Protein AF-A0A3Z6QTP8-F1 (afdb_monomer)

Organism: NCBI:txid224729

Radius of gyration: 23.78 Å; Cα contacts (8 Å, |Δi|>4): 169; chains: 1; bounding box: 59×25×59 Å

Sequence (129 aa):
MYRVYIRTFDQQVLKMFRTTSPVQARARFEELVNTTEYDGQKMGVALTRDNNQIAFHRFDKAQDHKDNWRGRLDELKISAGRGRPVTIGFVRKNISIAPELWEKAQQIGNGNASAGISAALAAWKVKTD

Secondary structure (DSSP, 8-state):
-EEEEEE-TT--EEEEEEES-HHHHHHHHHHHHH--TTTTSS-EEEEEETTEEEEEEETTS-TTSTT--TT-GGG-----TTPPP--TT---------HHHHHHHHHHTTT-HHHHHHHHHHH------

Solvent-accessible surface area (backbone atoms only — not comparable to full-atom values): 7811 Å² total; per-residue (Å²): 90,34,39,35,30,41,30,42,74,87,68,48,71,81,54,77,48,75,41,82,48,61,67,61,47,47,54,55,43,51,55,61,62,69,50,69,91,51,60,69,34,70,34,30,42,40,35,29,41,78,91,41,78,74,47,57,32,35,41,55,48,57,72,88,37,91,38,23,49,65,96,46,64,86,75,59,80,75,72,78,68,86,63,76,74,83,61,84,95,63,84,91,77,92,77,91,75,59,71,71,58,48,53,51,18,15,61,70,26,79,73,34,38,70,55,12,49,53,52,54,57,71,69,55,75,81,80,83,126

Nearest PDB structures (foldseek):
  6v5b-assembly1_C  TM=2.296E-01  e=1.852E+00  Homo sapiens
  7odt-assembly1_c  TM=3.032E-01  e=4.762E+00  Homo sapiens

pLDDT: mean 86.99, std 12.85, range [43.44, 97.19]

Structure (mmCIF, N/CA/C/O backbone):
data_AF-A0A3Z6QTP8-F1
#
_entry.id   AF-A0A3Z6QTP8-F1
#
loop_
_atom_site.group_PDB
_atom_site.id
_atom_site.type_symbol
_atom_site.label_atom_id
_atom_site.label_alt_id
_atom_site.label_comp_id
_atom_site.label_asym_id
_atom_site.label_entity_id
_atom_site.label_seq_id
_atom_site.pdbx_PDB_ins_code
_atom_site.Cartn_x
_atom_site.Cartn_y
_atom_site.Cartn_z
_atom_site.occupancy
_atom_site.B_iso_or_equiv
_atom_site.auth_seq_id
_atom_site.auth_comp_id
_atom_site.auth_asym_id
_atom_site.auth_atom_id
_atom_site.pdbx_PDB_model_num
ATOM 1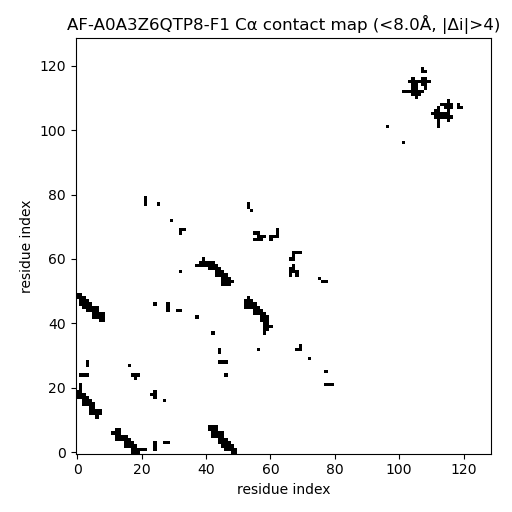 N N . MET A 1 1 ? 1.493 -0.938 -8.602 1.00 89.00 1 MET A N 1
ATOM 2 C CA . MET A 1 1 ? 1.330 0.231 -7.702 1.00 89.00 1 MET A CA 1
ATOM 3 C C . MET A 1 1 ? 0.585 -0.194 -6.445 1.00 89.00 1 MET A C 1
ATOM 5 O O . MET A 1 1 ? -0.404 -0.912 -6.560 1.00 89.00 1 MET A O 1
ATOM 9 N N . TYR A 1 2 ? 1.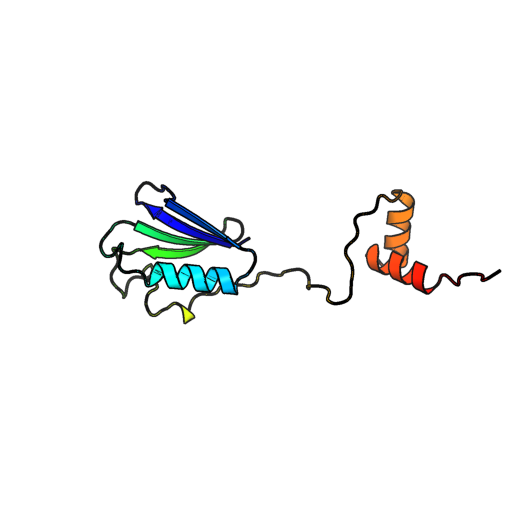040 0.246 -5.272 1.00 94.19 2 TYR A N 1
ATOM 10 C CA . TYR A 1 2 ? 0.360 0.046 -3.992 1.00 94.19 2 TYR A CA 1
ATOM 11 C C . TYR A 1 2 ? -0.669 1.145 -3.732 1.00 94.19 2 TYR A C 1
ATOM 13 O O . TYR A 1 2 ? -0.452 2.305 -4.093 1.00 94.19 2 TYR A O 1
ATOM 21 N N . ARG A 1 3 ? -1.770 0.781 -3.074 1.00 96.44 3 ARG A N 1
ATOM 22 C CA . ARG A 1 3 ? -2.761 1.719 -2.539 1.00 96.44 3 ARG A CA 1
ATOM 23 C C . ARG A 1 3 ? -3.043 1.366 -1.085 1.00 96.44 3 ARG A C 1
ATOM 25 O O . ARG A 1 3 ? -3.340 0.206 -0.799 1.00 96.44 3 ARG A O 1
ATOM 32 N N . VAL A 1 4 ? -2.980 2.365 -0.213 1.00 97.19 4 VAL A N 1
ATOM 33 C CA . VAL A 1 4 ? -3.348 2.264 1.204 1.00 97.19 4 VAL A CA 1
ATOM 34 C C . VAL A 1 4 ? -4.471 3.250 1.468 1.00 97.19 4 VAL A C 1
ATOM 36 O O . VAL A 1 4 ? -4.335 4.427 1.132 1.00 97.19 4 VAL A O 1
ATOM 39 N N . TYR A 1 5 ? -5.588 2.789 2.015 1.00 96.75 5 TYR A N 1
ATOM 40 C CA . TYR A 1 5 ? -6.741 3.654 2.239 1.00 96.75 5 TYR A CA 1
ATOM 41 C C . TYR A 1 5 ? -7.643 3.154 3.358 1.00 96.75 5 TYR A C 1
ATOM 43 O O . TYR A 1 5 ? -7.709 1.955 3.623 1.00 96.75 5 TYR A O 1
ATOM 51 N N . ILE A 1 6 ? -8.363 4.087 3.978 1.00 95.88 6 ILE A N 1
ATOM 52 C CA . ILE A 1 6 ? -9.460 3.779 4.898 1.00 95.88 6 ILE A CA 1
ATOM 53 C C . ILE A 1 6 ? -10.744 3.651 4.084 1.00 95.88 6 ILE A C 1
ATOM 55 O O . ILE A 1 6 ? -11.017 4.496 3.225 1.00 95.88 6 ILE A O 1
ATOM 59 N N . ARG A 1 7 ? -11.528 2.612 4.371 1.00 94.38 7 ARG A N 1
ATOM 60 C CA . ARG A 1 7 ? -12.892 2.455 3.873 1.00 94.38 7 ARG A CA 1
ATOM 61 C C . ARG A 1 7 ? -13.900 2.361 5.011 1.00 94.38 7 ARG A C 1
ATOM 63 O O . ARG A 1 7 ? -13.621 1.756 6.050 1.00 94.38 7 ARG A O 1
ATOM 70 N N . THR A 1 8 ? -15.069 2.943 4.791 1.00 92.94 8 THR A N 1
ATOM 71 C CA . THR A 1 8 ? -16.225 2.825 5.683 1.00 92.94 8 THR A CA 1
ATOM 72 C C . THR A 1 8 ? -16.951 1.497 5.449 1.00 92.94 8 THR A C 1
ATOM 74 O O . THR A 1 8 ? -16.653 0.768 4.496 1.00 92.94 8 THR A O 1
ATOM 77 N N . PHE A 1 9 ? -17.917 1.175 6.313 1.00 87.50 9 PHE A N 1
ATOM 78 C CA . PHE A 1 9 ? -18.798 0.018 6.140 1.00 87.50 9 PHE A CA 1
ATOM 79 C C . PHE A 1 9 ? -19.527 0.037 4.786 1.00 87.50 9 PHE A C 1
ATOM 81 O O . PHE A 1 9 ? -19.611 -0.993 4.120 1.00 87.50 9 PHE A O 1
ATOM 88 N N . ASP A 1 10 ? -19.931 1.226 4.333 1.00 90.19 10 ASP A N 1
ATOM 89 C CA . ASP A 1 10 ? -20.614 1.453 3.053 1.00 90.19 10 ASP A CA 1
ATOM 90 C C . ASP A 1 10 ? -19.655 1.482 1.849 1.00 90.19 10 ASP A C 1
ATOM 92 O O . ASP A 1 10 ? -19.988 1.986 0.779 1.00 90.19 10 ASP A O 1
ATOM 96 N N . GLN A 1 11 ? -18.433 0.962 2.019 1.00 86.69 11 GLN A N 1
ATOM 97 C CA . GLN A 1 11 ? -17.379 0.889 1.001 1.00 86.69 11 GLN A CA 1
ATOM 98 C C . GLN A 1 11 ? -16.895 2.254 0.478 1.00 86.69 11 GLN A C 1
ATOM 100 O O . GLN A 1 11 ? -16.189 2.309 -0.531 1.00 86.69 11 GLN A O 1
ATOM 105 N N . GLN A 1 12 ? -17.203 3.358 1.165 1.00 91.81 12 GLN A N 1
ATOM 106 C CA . GLN A 1 12 ? -16.679 4.669 0.789 1.00 91.81 12 GLN A CA 1
ATOM 107 C C . GLN A 1 12 ? -15.219 4.807 1.214 1.00 91.81 12 GLN A C 1
ATOM 109 O O . GLN A 1 12 ? -14.855 4.505 2.350 1.00 91.81 12 GLN A O 1
ATOM 114 N N . VAL A 1 13 ? -14.377 5.286 0.300 1.00 92.56 13 VAL A N 1
ATOM 115 C CA . VAL A 1 13 ? -12.951 5.519 0.552 1.00 92.56 13 VAL A CA 1
ATOM 116 C C . VAL A 1 13 ? -12.747 6.959 1.010 1.00 92.56 13 VAL A C 1
ATOM 118 O O . VAL A 1 13 ? -13.000 7.879 0.240 1.00 92.56 13 VAL A O 1
ATOM 121 N N . LEU A 1 14 ? -12.244 7.156 2.233 1.00 89.75 14 LEU A N 1
ATOM 122 C CA . LEU A 1 14 ? -12.045 8.501 2.792 1.00 89.75 14 LEU A CA 1
ATOM 123 C C . LEU A 1 14 ? -10.819 9.203 2.198 1.00 89.75 14 LEU A C 1
ATOM 125 O O . LEU A 1 14 ? -10.896 10.314 1.683 1.00 89.75 14 LEU A O 1
ATOM 129 N N . LYS A 1 15 ? -9.658 8.544 2.269 1.00 85.25 15 LYS A N 1
ATOM 130 C CA . LYS A 1 15 ? -8.389 9.067 1.755 1.00 85.25 15 LYS A CA 1
ATOM 131 C C . LYS A 1 15 ? -7.529 7.923 1.251 1.00 85.25 15 LYS A C 1
ATOM 133 O O . LYS A 1 15 ? -7.399 6.895 1.914 1.00 85.25 15 LYS A O 1
ATOM 138 N N . MET A 1 16 ? -6.930 8.120 0.079 1.00 94.06 16 MET A N 1
ATOM 139 C CA . MET A 1 16 ? -6.120 7.114 -0.597 1.00 94.06 16 MET A CA 1
ATOM 140 C C . MET A 1 16 ? -4.683 7.590 -0.764 1.00 94.06 16 MET A C 1
ATOM 142 O O . MET A 1 16 ? -4.417 8.586 -1.429 1.00 94.06 16 MET A O 1
ATOM 146 N N . PHE A 1 17 ? -3.752 6.828 -0.205 1.00 96.38 17 PHE A N 1
ATOM 147 C CA . PHE A 1 17 ? -2.323 6.966 -0.436 1.00 96.38 17 PHE A CA 1
ATOM 148 C C . PHE A 1 17 ? -1.885 5.997 -1.538 1.00 96.38 17 PHE A C 1
ATOM 150 O O . PHE A 1 17 ? -2.266 4.824 -1.528 1.00 96.38 17 PHE A O 1
ATOM 157 N N . ARG A 1 18 ? -1.096 6.476 -2.503 1.00 95.94 18 ARG A N 1
ATOM 158 C CA . ARG A 1 18 ? -0.585 5.681 -3.630 1.00 95.94 18 ARG A CA 1
ATOM 159 C C . ARG A 1 18 ? 0.932 5.762 -3.661 1.00 95.94 18 ARG A C 1
ATOM 161 O O . ARG A 1 18 ? 1.488 6.846 -3.548 1.00 95.94 18 ARG A O 1
ATOM 168 N N . THR A 1 19 ? 1.597 4.630 -3.854 1.00 92.38 19 THR A N 1
ATOM 169 C CA . THR A 1 19 ? 3.061 4.584 -3.978 1.00 92.38 19 THR A CA 1
ATOM 170 C C . THR A 1 19 ? 3.501 3.375 -4.799 1.00 92.38 19 THR A C 1
ATOM 172 O O . THR A 1 19 ? 2.780 2.384 -4.931 1.00 92.38 19 THR A O 1
ATOM 175 N N . THR A 1 20 ? 4.692 3.435 -5.382 1.00 90.19 20 THR A N 1
ATOM 176 C CA . THR A 1 20 ? 5.369 2.271 -5.974 1.00 90.19 20 THR A CA 1
ATOM 177 C C . THR A 1 20 ? 6.324 1.599 -4.986 1.00 90.19 20 THR A C 1
ATOM 179 O O . THR A 1 20 ? 6.715 0.457 -5.218 1.00 90.19 20 THR A O 1
ATOM 182 N N . SER A 1 21 ? 6.657 2.264 -3.874 1.00 88.50 21 SER A N 1
ATOM 183 C CA . SER A 1 21 ? 7.581 1.752 -2.863 1.00 88.50 21 SER A CA 1
ATOM 184 C C . SER A 1 21 ? 6.868 0.810 -1.882 1.00 88.50 21 SER A C 1
ATOM 186 O O . SER A 1 21 ? 5.947 1.248 -1.187 1.00 88.50 21 SER A O 1
ATOM 188 N N . PRO A 1 22 ? 7.289 -0.466 -1.769 1.00 90.31 22 PRO A N 1
ATOM 189 C CA . PRO A 1 22 ? 6.733 -1.386 -0.776 1.00 90.31 22 PRO A CA 1
ATOM 190 C C . PRO A 1 22 ? 6.995 -0.916 0.660 1.00 90.31 22 PRO A C 1
ATOM 192 O O . PRO A 1 22 ? 6.137 -1.094 1.518 1.00 90.31 22 PRO A O 1
ATOM 195 N N . VAL A 1 23 ? 8.138 -0.268 0.912 1.00 90.12 23 VAL A N 1
ATOM 196 C CA . VAL A 1 23 ? 8.507 0.255 2.237 1.00 90.12 23 VAL A CA 1
ATOM 197 C C . VAL A 1 23 ? 7.566 1.386 2.651 1.00 90.12 23 VAL A C 1
ATOM 199 O O . VAL A 1 23 ? 7.016 1.354 3.746 1.00 90.12 23 VAL A O 1
ATOM 202 N N . GLN A 1 24 ? 7.302 2.344 1.755 1.00 93.69 24 GLN A N 1
ATOM 203 C CA . GLN A 1 24 ? 6.351 3.425 2.044 1.00 93.69 24 GLN A CA 1
ATOM 204 C C . GLN A 1 24 ? 4.916 2.905 2.191 1.00 93.69 24 GLN A C 1
ATOM 206 O O . GLN A 1 24 ? 4.165 3.403 3.024 1.00 93.69 24 GLN A O 1
ATOM 211 N N . ALA A 1 25 ? 4.525 1.898 1.400 1.00 94.81 25 ALA A N 1
ATOM 212 C CA . ALA A 1 25 ? 3.212 1.272 1.529 1.00 94.81 25 ALA A CA 1
ATOM 213 C C . ALA A 1 25 ? 3.049 0.580 2.891 1.00 94.81 25 ALA A C 1
ATOM 215 O O . ALA A 1 25 ? 2.006 0.737 3.523 1.00 94.81 25 ALA A O 1
ATOM 216 N N . ARG A 1 26 ? 4.087 -0.134 3.356 1.00 94.50 26 ARG A N 1
ATOM 217 C CA . ARG A 1 26 ? 4.130 -0.747 4.691 1.00 94.50 26 ARG A CA 1
ATOM 218 C C . ARG A 1 26 ? 3.985 0.302 5.783 1.00 94.50 26 ARG A C 1
ATOM 220 O O . ARG A 1 26 ? 3.063 0.198 6.579 1.00 94.50 26 ARG A O 1
ATOM 227 N N . ALA A 1 27 ? 4.848 1.318 5.765 1.00 94.81 27 ALA A N 1
ATOM 228 C CA . ALA A 1 27 ? 4.872 2.366 6.779 1.00 94.81 27 ALA A CA 1
ATOM 229 C C . ALA A 1 27 ? 3.520 3.084 6.877 1.00 94.81 27 ALA A C 1
ATOM 231 O O . ALA A 1 27 ? 2.993 3.271 7.968 1.00 94.81 27 ALA A O 1
ATOM 232 N N . ARG A 1 28 ? 2.899 3.409 5.732 1.00 96.62 28 ARG A N 1
ATOM 233 C CA . ARG A 1 28 ? 1.580 4.047 5.732 1.00 96.62 28 ARG A CA 1
ATOM 234 C C . ARG A 1 28 ? 0.475 3.128 6.253 1.00 96.62 28 ARG A C 1
ATOM 236 O O . ARG A 1 28 ? -0.456 3.604 6.891 1.00 96.62 28 ARG A O 1
ATOM 243 N N . PHE A 1 29 ? 0.530 1.834 5.943 1.00 96.69 29 PHE A N 1
ATOM 244 C CA . PHE A 1 29 ? -0.445 0.873 6.457 1.00 96.69 29 PHE A CA 1
ATOM 245 C C . PHE A 1 29 ? -0.304 0.701 7.971 1.00 96.69 29 PHE A C 1
ATOM 247 O O . PHE A 1 29 ? -1.302 0.762 8.675 1.00 96.69 29 PHE A O 1
ATOM 254 N N . GLU A 1 30 ? 0.923 0.564 8.466 1.00 95.81 30 GLU A N 1
ATOM 255 C CA . GLU A 1 30 ? 1.251 0.484 9.891 1.00 95.81 30 GLU A CA 1
ATOM 256 C C . GLU A 1 30 ? 0.768 1.710 10.675 1.00 95.81 30 GLU A C 1
ATOM 258 O O . GLU A 1 30 ? 0.076 1.556 11.679 1.00 95.81 30 GLU A O 1
ATOM 263 N N . GLU A 1 31 ? 1.043 2.915 10.172 1.00 96.19 31 GLU A N 1
ATOM 264 C CA . GLU A 1 31 ? 0.548 4.168 10.754 1.00 96.19 31 GLU A CA 1
ATOM 265 C C . GLU A 1 31 ? -0.982 4.150 10.913 1.00 96.19 31 GLU A C 1
ATOM 267 O O . GLU A 1 31 ? -1.509 4.467 11.976 1.00 96.19 31 GLU A O 1
ATOM 272 N N . LEU A 1 32 ? -1.704 3.728 9.869 1.00 96.31 32 LEU A N 1
ATOM 273 C CA . LEU A 1 32 ? -3.165 3.678 9.894 1.00 96.31 32 LEU A CA 1
ATOM 274 C C . LEU A 1 32 ? -3.723 2.528 10.738 1.00 96.31 32 LEU A C 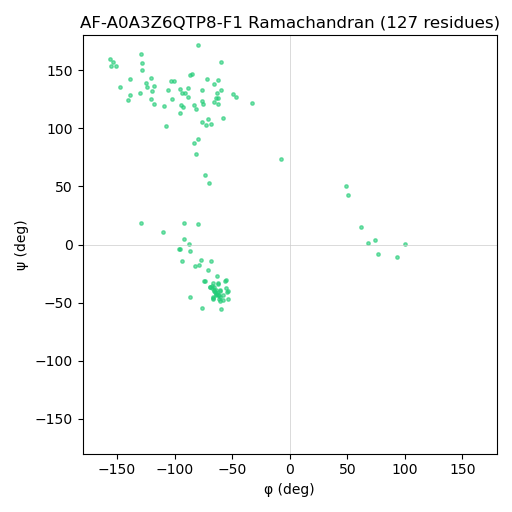1
ATOM 276 O O . LEU A 1 32 ? -4.803 2.674 11.287 1.00 96.31 32 LEU A O 1
ATOM 280 N N . VAL A 1 33 ? -3.045 1.387 10.842 1.00 95.88 33 VAL A N 1
ATOM 281 C CA . VAL A 1 33 ? -3.482 0.276 11.708 1.00 95.88 33 VAL A CA 1
ATOM 282 C C . VAL A 1 33 ? -3.335 0.645 13.184 1.00 95.88 33 VAL A C 1
ATOM 284 O O . VAL A 1 33 ? -4.179 0.285 14.005 1.00 95.88 33 VAL A O 1
ATOM 287 N N . ASN A 1 34 ? -2.282 1.385 13.525 1.00 94.94 34 ASN A N 1
ATOM 288 C CA . ASN A 1 34 ? -1.990 1.773 14.901 1.00 94.94 34 ASN A CA 1
ATOM 289 C C . ASN A 1 34 ? -2.706 3.059 15.349 1.00 94.94 34 ASN A C 1
ATOM 291 O O . ASN A 1 34 ? -2.639 3.390 16.530 1.00 94.94 34 ASN A O 1
ATOM 295 N N . THR A 1 35 ? -3.414 3.768 14.459 1.00 94.31 35 THR A N 1
ATOM 296 C CA . THR A 1 35 ? -4.273 4.887 14.885 1.00 94.31 35 THR A CA 1
ATOM 297 C C . THR A 1 35 ? -5.430 4.379 15.736 1.00 94.31 35 THR A C 1
ATOM 299 O O . THR A 1 35 ? -6.041 3.370 15.396 1.00 94.31 35 THR A O 1
ATOM 302 N N . THR A 1 36 ? -5.757 5.090 16.810 1.00 93.75 36 THR A N 1
ATOM 303 C CA . THR A 1 36 ? -6.882 4.776 17.706 1.00 93.75 36 THR A CA 1
ATOM 304 C C . THR A 1 36 ? -8.152 5.557 17.371 1.00 93.75 36 THR A C 1
ATOM 306 O O . THR A 1 36 ? -9.196 5.327 17.974 1.00 93.75 36 THR A O 1
ATOM 309 N N . GLU A 1 37 ? -8.088 6.465 16.391 1.00 93.69 37 GLU A N 1
ATOM 310 C CA . GLU A 1 37 ? -9.188 7.364 16.005 1.00 93.69 37 GLU A CA 1
ATOM 311 C C . GLU A 1 37 ? -10.482 6.615 15.633 1.00 93.69 37 GLU A C 1
ATOM 313 O O . GLU A 1 37 ? -11.582 7.113 15.864 1.00 93.69 37 GLU A O 1
ATOM 318 N N . TYR A 1 38 ? -10.355 5.404 15.081 1.00 92.75 38 TYR A N 1
ATOM 319 C CA . TYR A 1 38 ? -11.469 4.627 14.529 1.00 92.75 38 TYR A CA 1
ATOM 320 C C . TYR A 1 38 ? -11.830 3.387 15.358 1.00 92.75 38 TYR A C 1
ATOM 322 O O . TYR A 1 38 ? -12.614 2.554 14.899 1.00 92.75 38 TYR A O 1
ATOM 330 N N . ASP A 1 39 ? -11.282 3.241 16.566 1.00 93.44 39 ASP A N 1
ATOM 331 C CA . ASP A 1 39 ? -11.473 2.047 17.397 1.00 93.44 39 ASP A CA 1
ATOM 332 C C . ASP A 1 39 ? -12.947 1.796 17.721 1.00 93.44 39 ASP A C 1
ATOM 334 O O . ASP A 1 39 ? -13.699 2.704 18.074 1.00 93.44 39 ASP A O 1
ATOM 338 N N . GLY A 1 40 ? -13.383 0.543 17.558 1.00 92.81 40 GLY A N 1
ATOM 339 C CA . GLY A 1 40 ? -14.781 0.142 17.740 1.00 92.81 40 GLY A CA 1
ATOM 340 C C . GLY A 1 40 ? -15.717 0.526 16.586 1.00 92.81 40 GLY A C 1
ATOM 341 O O . GLY A 1 40 ? -16.858 0.064 16.551 1.00 92.81 40 GLY A O 1
ATOM 342 N N . GLN A 1 41 ? -15.261 1.316 15.609 1.00 94.12 41 GLN A N 1
ATOM 343 C CA . GLN A 1 41 ? -16.068 1.700 14.452 1.00 94.12 41 GLN A CA 1
ATOM 344 C C . GLN A 1 41 ? -16.003 0.632 13.355 1.00 94.12 41 GLN A C 1
ATOM 346 O O . GLN A 1 41 ? -14.965 0.009 13.122 1.00 94.12 41 GLN A O 1
ATOM 351 N N . LYS A 1 42 ? -17.108 0.450 12.615 1.00 93.94 42 LYS A N 1
ATOM 352 C CA . LYS A 1 42 ? -17.197 -0.465 11.457 1.00 93.94 42 LYS A CA 1
ATOM 353 C C . LYS A 1 42 ? -16.455 0.095 10.237 1.00 93.94 42 LYS A C 1
ATOM 355 O O . LYS A 1 42 ? -17.033 0.336 9.181 1.00 93.94 42 LYS A O 1
ATOM 360 N N . MET A 1 43 ? -15.163 0.321 10.391 1.00 94.69 43 MET A N 1
ATOM 361 C CA . MET 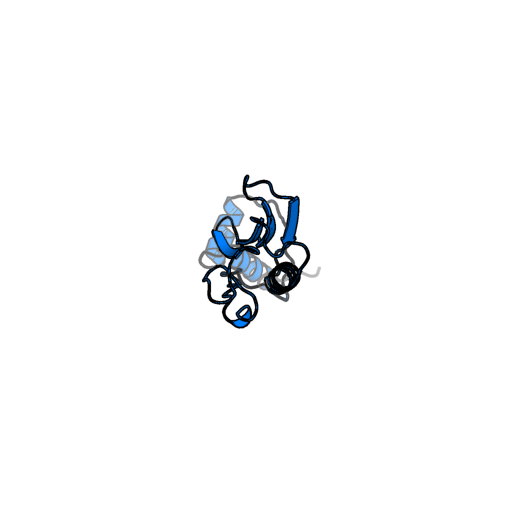A 1 43 ? -14.264 0.862 9.384 1.00 94.69 43 MET A CA 1
ATOM 362 C C . MET A 1 43 ? -13.041 -0.035 9.258 1.00 94.69 43 MET A C 1
ATOM 364 O O . MET A 1 43 ? -12.756 -0.867 10.126 1.00 94.69 43 MET A O 1
ATOM 368 N N . GLY A 1 44 ? -12.302 0.131 8.166 1.00 95.56 44 GLY A N 1
ATOM 369 C CA . GLY A 1 44 ? -11.082 -0.631 7.987 1.00 95.56 44 GLY A CA 1
ATOM 370 C C . GLY A 1 44 ? -10.061 -0.010 7.059 1.00 95.56 44 GLY A C 1
ATOM 371 O O . GLY A 1 44 ? -10.385 0.810 6.202 1.00 95.56 44 GLY A O 1
ATOM 372 N N . VAL A 1 45 ? -8.817 -0.448 7.215 1.00 97.00 45 VAL A N 1
ATOM 373 C CA . VAL A 1 45 ? -7.681 -0.038 6.388 1.00 97.00 45 VAL A CA 1
ATOM 374 C C . VAL A 1 45 ? -7.390 -1.141 5.386 1.00 97.00 45 VAL A C 1
ATOM 376 O O . VAL A 1 45 ? -7.162 -2.287 5.764 1.00 97.00 45 VAL A O 1
ATOM 379 N N . ALA A 1 46 ? -7.365 -0.811 4.102 1.00 96.38 46 ALA A N 1
ATOM 380 C CA . ALA A 1 46 ? -6.971 -1.730 3.048 1.00 96.38 46 ALA A CA 1
ATOM 381 C C . ALA A 1 46 ? -5.573 -1.386 2.532 1.00 96.38 46 ALA A C 1
ATOM 383 O O . ALA A 1 46 ? -5.290 -0.234 2.197 1.00 96.38 46 ALA A O 1
ATOM 384 N N . LEU A 1 47 ? -4.729 -2.408 2.400 1.00 96.75 47 LEU A N 1
ATOM 385 C CA . LEU A 1 47 ? -3.503 -2.373 1.611 1.00 96.75 47 LEU A CA 1
ATOM 386 C C . LEU A 1 47 ? -3.710 -3.253 0.381 1.00 96.75 47 LEU A C 1
ATOM 388 O O . LEU A 1 47 ? -3.935 -4.460 0.481 1.00 96.75 47 LEU A O 1
ATOM 392 N N . THR A 1 48 ? -3.605 -2.650 -0.795 1.00 94.88 48 THR A N 1
ATOM 393 C CA . THR A 1 48 ? -3.775 -3.340 -2.076 1.00 94.88 48 THR A CA 1
ATOM 394 C C . THR A 1 48 ? -2.592 -3.072 -2.991 1.00 94.88 48 THR A C 1
ATOM 396 O O . THR A 1 48 ? -1.913 -2.049 -2.875 1.00 94.88 48 THR A O 1
ATOM 399 N N . ARG A 1 49 ? -2.360 -3.973 -3.939 1.00 92.06 49 ARG A N 1
ATOM 400 C CA . ARG A 1 49 ? -1.406 -3.798 -5.026 1.00 92.06 49 ARG A CA 1
ATOM 401 C C . ARG A 1 49 ? -2.008 -4.330 -6.313 1.00 92.06 49 ARG A C 1
ATOM 403 O O . ARG A 1 49 ? -2.439 -5.472 -6.348 1.00 92.06 49 ARG A O 1
ATOM 410 N N . ASP A 1 50 ? -1.990 -3.518 -7.368 1.00 85.69 50 ASP A N 1
ATOM 411 C CA . ASP A 1 50 ? -2.444 -3.929 -8.708 1.00 85.69 50 ASP A CA 1
ATOM 412 C C . ASP A 1 50 ? -3.848 -4.575 -8.670 1.00 85.69 50 ASP A C 1
ATOM 414 O O . ASP A 1 50 ? -4.103 -5.593 -9.298 1.00 85.69 50 ASP A O 1
ATOM 418 N N . ASN A 1 51 ? -4.749 -3.970 -7.881 1.00 82.62 51 ASN A N 1
ATOM 419 C CA . ASN A 1 51 ? -6.118 -4.420 -7.578 1.00 82.62 51 ASN A CA 1
ATOM 420 C C . ASN A 1 51 ? -6.251 -5.708 -6.739 1.00 82.62 51 ASN A C 1
ATOM 422 O O . ASN A 1 51 ? -7.367 -6.079 -6.393 1.00 82.62 51 ASN A O 1
ATOM 426 N N . ASN A 1 52 ? -5.148 -6.327 -6.316 1.00 89.75 52 ASN A N 1
ATOM 427 C CA . ASN A 1 52 ? -5.158 -7.435 -5.363 1.00 89.75 52 ASN A CA 1
ATOM 428 C C . ASN A 1 52 ? -5.037 -6.920 -3.924 1.00 89.75 52 ASN A C 1
ATOM 430 O O . ASN A 1 52 ? -4.151 -6.119 -3.613 1.00 89.75 52 ASN A O 1
ATOM 434 N N . GLN A 1 53 ? -5.912 -7.380 -3.029 1.00 92.38 53 GLN A N 1
ATOM 435 C CA . GLN A 1 53 ? -5.825 -7.059 -1.605 1.00 92.38 53 GLN A CA 1
ATOM 436 C C . GLN A 1 53 ? -4.695 -7.863 -0.959 1.00 92.38 53 GLN A C 1
ATOM 438 O O . GLN A 1 53 ? -4.707 -9.088 -0.991 1.00 92.38 53 GLN A O 1
ATOM 443 N N . ILE A 1 54 ? -3.723 -7.162 -0.376 1.00 94.06 54 ILE A N 1
ATOM 444 C CA . ILE A 1 54 ? -2.620 -7.771 0.378 1.00 94.06 54 ILE A CA 1
ATOM 445 C C . ILE A 1 54 ? -3.051 -7.972 1.828 1.00 94.06 54 ILE A C 1
ATOM 447 O O . ILE A 1 54 ? -2.827 -9.034 2.397 1.00 94.06 54 ILE A O 1
ATOM 451 N N . ALA A 1 55 ? -3.673 -6.950 2.418 1.00 95.19 55 ALA A N 1
ATOM 452 C CA . ALA A 1 55 ? -4.138 -6.983 3.794 1.00 95.19 55 ALA A CA 1
ATOM 453 C C . ALA A 1 55 ? -5.357 -6.086 3.982 1.00 95.19 55 ALA A C 1
ATOM 455 O O . ALA A 1 55 ? -5.553 -5.102 3.259 1.00 95.19 55 ALA A O 1
ATOM 456 N N . PHE A 1 56 ? -6.164 -6.435 4.978 1.00 95.75 56 PHE A N 1
ATOM 457 C CA . PHE A 1 56 ? -7.296 -5.636 5.410 1.00 95.75 56 PHE A CA 1
ATOM 458 C C . PHE A 1 56 ? -7.401 -5.656 6.931 1.00 95.75 56 PHE A C 1
ATOM 460 O O . PHE A 1 56 ? -7.467 -6.726 7.531 1.00 95.75 56 PHE A O 1
ATOM 467 N N . HIS A 1 57 ? -7.398 -4.467 7.526 1.00 96.75 57 HIS A N 1
ATOM 468 C CA . HIS A 1 57 ? -7.570 -4.250 8.952 1.00 96.75 57 HIS A CA 1
ATOM 469 C C . HIS A 1 57 ? -8.976 -3.753 9.265 1.00 96.75 57 HIS A C 1
ATOM 471 O O . HIS A 1 57 ? -9.489 -2.913 8.533 1.00 96.75 57 HIS A O 1
ATOM 477 N N . ARG A 1 58 ? -9.574 -4.230 10.356 1.00 96.38 58 ARG A N 1
ATOM 478 C CA . ARG A 1 58 ? -10.832 -3.742 10.920 1.00 96.38 58 ARG A CA 1
ATOM 479 C C . ARG A 1 58 ? -10.626 -3.227 12.338 1.00 96.38 58 ARG A C 1
ATOM 481 O O . ARG A 1 58 ? -10.074 -3.948 13.167 1.00 96.38 58 ARG A O 1
ATOM 488 N N . PHE A 1 59 ? -11.151 -2.037 12.609 1.00 95.50 59 PHE A N 1
ATOM 489 C CA . PHE A 1 59 ? -11.038 -1.386 13.917 1.00 95.50 59 PHE A CA 1
ATOM 490 C C . PHE A 1 59 ? -12.079 -1.866 14.942 1.00 95.50 59 PHE A C 1
ATOM 492 O O . PHE A 1 59 ? -11.887 -1.700 16.143 1.00 95.50 59 PHE A O 1
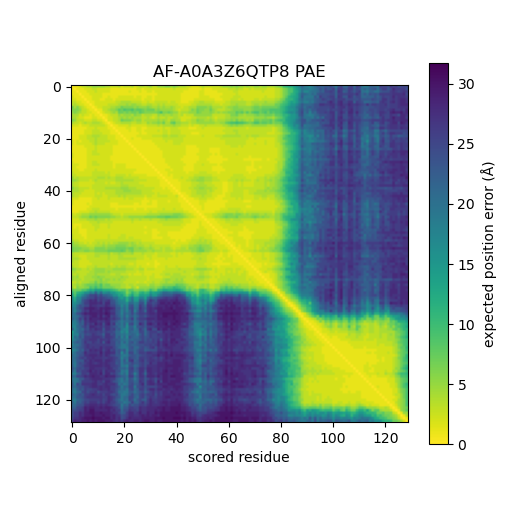ATOM 499 N N . ASP A 1 60 ? -13.169 -2.495 14.493 1.00 95.38 60 ASP A N 1
ATOM 500 C CA . ASP A 1 60 ? -14.214 -3.066 15.357 1.00 95.38 60 ASP A CA 1
ATOM 501 C C . ASP A 1 60 ? -13.935 -4.509 15.803 1.00 95.38 60 ASP A C 1
ATOM 503 O O . ASP A 1 60 ? -14.764 -5.133 16.466 1.00 95.38 60 ASP A O 1
ATOM 507 N N . LYS A 1 61 ? -12.803 -5.085 15.393 1.00 94.94 61 LYS A N 1
ATOM 508 C CA . LYS A 1 61 ? -12.461 -6.479 15.679 1.00 94.94 61 LYS A CA 1
ATOM 509 C C . LYS A 1 61 ? -11.480 -6.587 16.836 1.00 94.94 61 LYS A C 1
ATOM 511 O O . LYS A 1 61 ? -10.535 -5.811 16.929 1.00 94.94 61 LYS A O 1
ATOM 516 N N . ALA A 1 62 ? -11.685 -7.595 17.682 1.00 92.25 62 ALA A N 1
ATOM 517 C CA . ALA A 1 62 ? -10.763 -7.945 18.756 1.00 92.25 62 ALA A CA 1
ATOM 518 C C . ALA A 1 62 ? -9.366 -8.303 18.208 1.00 92.25 62 ALA A C 1
ATOM 520 O O . ALA A 1 62 ? -9.226 -8.642 17.032 1.00 92.25 62 ALA A O 1
ATOM 521 N N . GLN A 1 63 ? -8.331 -8.177 19.043 1.00 87.75 63 GLN A N 1
ATOM 522 C CA . GLN A 1 63 ? -6.926 -8.333 18.631 1.00 87.75 63 GLN A CA 1
ATOM 523 C C . GLN A 1 63 ? -6.580 -9.736 18.113 1.00 87.75 63 GLN A C 1
ATOM 525 O O . GLN A 1 63 ? -5.699 -9.880 17.273 1.00 87.75 63 GLN A O 1
ATOM 530 N N . ASP A 1 64 ? -7.296 -10.758 18.570 1.00 89.94 64 ASP A N 1
ATOM 531 C CA . ASP A 1 64 ? -7.165 -12.151 18.139 1.00 89.94 64 ASP A CA 1
ATOM 532 C C . ASP A 1 64 ? -7.814 -12.430 16.771 1.00 89.94 64 ASP A C 1
ATOM 534 O O . ASP A 1 64 ? -7.578 -13.468 16.148 1.00 89.94 64 ASP A O 1
ATOM 538 N N . HIS A 1 65 ? -8.626 -11.504 16.260 1.00 94.75 65 HIS A N 1
ATOM 539 C CA . HIS A 1 65 ? -9.295 -11.669 14.981 1.00 94.75 65 HIS A CA 1
ATOM 540 C C . HIS A 1 65 ? -8.310 -11.549 13.809 1.00 94.75 65 HIS A C 1
ATOM 542 O O . HIS A 1 65 ? -7.453 -10.671 13.770 1.00 94.75 65 HIS A O 1
ATOM 548 N N . LYS A 1 66 ? -8.509 -12.357 12.759 1.00 92.81 66 LYS A N 1
ATOM 549 C CA . LYS A 1 66 ? -7.651 -12.360 11.555 1.00 92.81 66 LYS A CA 1
ATOM 550 C C . LYS A 1 66 ? -7.508 -10.999 10.856 1.00 92.81 66 LYS A C 1
ATOM 552 O O . LYS A 1 66 ? -6.474 -10.734 10.257 1.00 92.81 66 LYS A O 1
ATOM 557 N N . ASP A 1 67 ? -8.544 -10.165 10.941 1.00 93.94 67 ASP A N 1
ATOM 558 C CA . ASP A 1 67 ? -8.578 -8.812 10.363 1.00 93.94 67 ASP A CA 1
ATOM 559 C C . ASP A 1 67 ? -8.113 -7.732 11.362 1.00 93.94 67 ASP A C 1
ATOM 561 O O . ASP A 1 67 ? -8.179 -6.543 11.065 1.00 93.94 67 ASP A O 1
ATOM 565 N N . ASN A 1 68 ? -7.653 -8.094 12.560 1.00 94.81 68 ASN A N 1
ATOM 566 C CA . ASN A 1 68 ? -6.934 -7.169 13.424 1.00 94.81 68 ASN A CA 1
ATOM 567 C C . ASN A 1 68 ? -5.426 -7.366 13.211 1.00 94.81 68 ASN A C 1
ATOM 569 O O . ASN A 1 68 ? -4.876 -8.427 13.492 1.00 94.81 68 ASN A O 1
ATOM 573 N N . TRP A 1 69 ? -4.775 -6.350 12.640 1.00 95.44 69 TRP A N 1
ATOM 574 C CA . TRP A 1 69 ? -3.358 -6.401 12.273 1.00 95.44 69 TRP A CA 1
ATOM 575 C C . TRP A 1 69 ? -2.445 -5.798 13.343 1.00 95.44 69 TRP A C 1
ATOM 577 O O . TRP A 1 69 ? -1.224 -5.837 13.184 1.00 95.44 69 TRP A O 1
ATOM 587 N N . ARG A 1 70 ? -2.999 -5.235 14.426 1.00 93.50 70 ARG A N 1
ATOM 588 C CA . ARG A 1 70 ? -2.188 -4.672 15.511 1.00 93.50 70 ARG A CA 1
ATOM 589 C C . ARG A 1 70 ? -1.359 -5.771 16.159 1.00 93.50 70 ARG A C 1
ATOM 591 O O . ARG A 1 70 ? -1.875 -6.834 16.483 1.00 93.50 70 ARG A O 1
ATOM 598 N N . GLY A 1 71 ? -0.063 -5.510 16.312 1.00 89.50 71 GLY A N 1
ATOM 599 C CA . GLY A 1 71 ? 0.891 -6.479 16.857 1.00 89.50 71 GLY A CA 1
ATOM 600 C C . GLY A 1 71 ? 1.273 -7.625 15.912 1.00 89.50 71 GLY A C 1
ATOM 601 O O . GLY A 1 71 ? 2.019 -8.496 16.334 1.00 89.50 71 GLY A O 1
ATOM 602 N N . ARG A 1 72 ? 0.791 -7.629 14.657 1.00 92.00 72 ARG A N 1
ATOM 603 C CA . ARG A 1 72 ? 1.028 -8.700 13.662 1.00 92.00 72 ARG A CA 1
ATOM 604 C C . ARG A 1 72 ? 1.529 -8.175 12.312 1.00 92.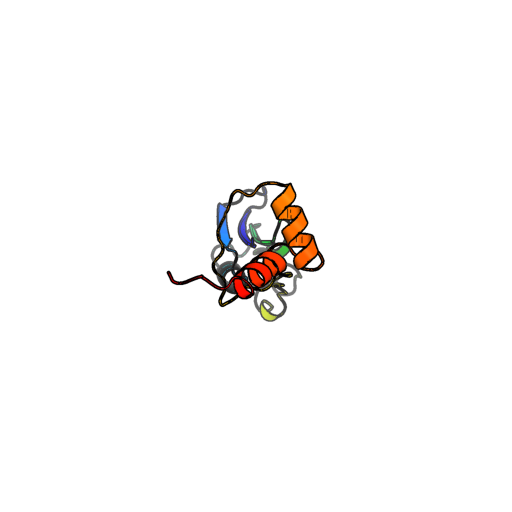00 72 ARG A C 1
ATOM 606 O O . ARG A 1 72 ? 1.395 -8.810 11.267 1.00 92.00 72 ARG A O 1
ATOM 613 N N . LEU A 1 73 ? 2.050 -6.950 12.292 1.00 89.12 73 LEU A N 1
ATOM 614 C CA . LEU A 1 73 ? 2.499 -6.281 11.065 1.00 89.12 73 LEU A CA 1
ATOM 615 C C . LEU A 1 73 ? 3.779 -6.906 10.488 1.00 89.12 73 LEU A C 1
ATOM 617 O O . LEU A 1 73 ? 4.072 -6.757 9.302 1.00 89.12 73 LEU A O 1
ATOM 621 N N . ASP A 1 74 ? 4.562 -7.609 11.296 1.00 87.81 74 ASP A N 1
ATOM 622 C CA . ASP A 1 74 ? 5.691 -8.450 10.889 1.00 87.81 74 ASP A CA 1
ATOM 623 C C . ASP A 1 74 ? 5.260 -9.617 9.981 1.00 87.81 74 ASP A C 1
ATOM 625 O O . ASP A 1 74 ? 5.962 -9.914 9.014 1.00 87.81 74 ASP A O 1
ATOM 629 N N . GLU A 1 75 ? 4.057 -10.171 10.173 1.00 89.81 75 GLU A N 1
ATOM 630 C CA . GLU A 1 75 ? 3.479 -11.216 9.309 1.00 89.81 75 GLU A CA 1
ATOM 631 C C . GLU A 1 75 ? 3.113 -10.712 7.894 1.00 89.81 75 GLU A C 1
ATOM 633 O O . GLU A 1 75 ? 2.860 -11.499 6.974 1.00 89.81 75 GLU A O 1
ATOM 638 N N . LEU A 1 76 ? 3.068 -9.391 7.693 1.00 88.06 76 LEU A N 1
ATOM 639 C CA . LEU A 1 76 ? 2.599 -8.751 6.466 1.00 88.06 76 LEU A CA 1
ATOM 640 C C . LEU A 1 76 ? 3.556 -9.001 5.285 1.00 88.06 76 LEU A C 1
ATOM 642 O O . LEU A 1 76 ? 4.588 -8.341 5.121 1.00 88.06 76 LEU A O 1
ATOM 646 N N . LYS A 1 77 ? 3.170 -9.911 4.386 1.00 86.69 77 LYS A N 1
ATOM 647 C CA . LYS A 1 77 ? 3.937 -10.250 3.176 1.00 86.69 77 LYS A CA 1
ATOM 648 C C . LYS A 1 77 ? 3.694 -9.255 2.039 1.00 86.69 77 LYS A C 1
ATOM 650 O O . LYS A 1 77 ? 2.995 -9.547 1.067 1.00 86.69 77 LYS A O 1
ATOM 655 N N . ILE A 1 78 ? 4.320 -8.081 2.111 1.00 82.38 78 ILE A N 1
ATOM 656 C CA . ILE A 1 78 ? 4.370 -7.154 0.971 1.00 82.38 78 ILE A CA 1
ATOM 657 C C . ILE A 1 78 ? 5.445 -7.635 0.001 1.00 82.38 78 ILE A C 1
ATOM 659 O O . ILE A 1 78 ? 6.614 -7.267 0.102 1.00 82.38 78 ILE A O 1
ATOM 663 N N . SER A 1 79 ? 5.058 -8.465 -0.966 1.00 70.31 79 SER A N 1
ATOM 664 C CA . SER A 1 79 ? 5.992 -8.817 -2.030 1.00 70.31 79 SER A CA 1
ATOM 665 C C . SER A 1 79 ? 6.325 -7.562 -2.833 1.00 70.31 79 SER A C 1
ATOM 667 O O . SER A 1 79 ? 5.439 -6.924 -3.404 1.00 70.31 79 SER A O 1
ATOM 669 N N . ALA A 1 80 ? 7.613 -7.247 -2.976 1.00 61.47 80 ALA A N 1
ATOM 670 C CA . ALA A 1 80 ? 8.118 -6.407 -4.056 1.00 61.47 80 ALA A CA 1
ATOM 671 C C . ALA A 1 80 ? 8.004 -7.187 -5.379 1.00 61.47 80 ALA A C 1
A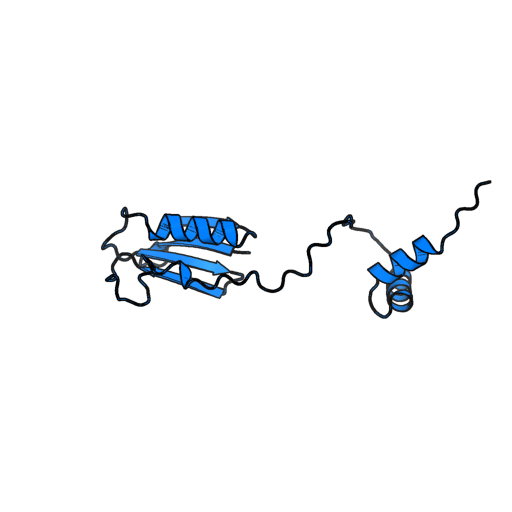TOM 673 O O . ALA A 1 80 ? 8.985 -7.408 -6.070 1.00 61.47 80 ALA A O 1
ATOM 674 N N . GLY A 1 81 ? 6.805 -7.698 -5.687 1.00 52.12 81 GLY A N 1
ATOM 675 C CA . GLY A 1 81 ? 6.463 -8.483 -6.864 1.00 52.12 81 GLY A CA 1
ATOM 676 C C . GLY A 1 81 ? 7.278 -8.051 -8.065 1.00 52.12 81 GLY A C 1
ATOM 677 O O . GLY A 1 81 ? 7.257 -6.865 -8.387 1.00 52.12 81 GLY A O 1
ATOM 678 N N . ARG A 1 82 ? 8.010 -9.031 -8.609 1.00 44.22 82 ARG A N 1
ATOM 679 C CA . ARG A 1 82 ? 8.935 -9.011 -9.750 1.00 44.22 82 ARG A CA 1
ATOM 680 C C . ARG A 1 82 ? 8.933 -7.687 -10.515 1.00 44.22 82 ARG A C 1
ATOM 682 O O . ARG A 1 82 ? 8.403 -7.590 -11.618 1.00 44.22 82 ARG A O 1
ATOM 689 N N . GLY A 1 83 ? 9.533 -6.656 -9.928 1.00 44.91 83 GLY A N 1
ATOM 690 C CA . GLY A 1 83 ? 9.983 -5.523 -10.712 1.00 44.91 83 GLY A CA 1
ATOM 691 C C . GLY A 1 83 ? 11.085 -6.054 -11.613 1.00 44.91 83 GLY A C 1
ATOM 692 O O . GLY A 1 83 ? 12.041 -6.645 -11.111 1.00 44.91 83 GLY A O 1
ATOM 693 N N . ARG A 1 84 ? 10.940 -5.902 -12.933 1.00 45.94 84 ARG A N 1
ATOM 694 C CA . ARG A 1 84 ? 12.057 -6.109 -13.862 1.00 45.94 84 ARG A CA 1
ATOM 695 C C . ARG A 1 84 ? 13.247 -5.302 -13.312 1.00 45.94 84 ARG A C 1
ATOM 697 O O . ARG A 1 84 ? 13.020 -4.144 -12.956 1.00 45.94 84 ARG A O 1
ATOM 704 N N . PRO A 1 85 ? 14.443 -5.902 -13.165 1.00 43.44 85 PRO A N 1
ATOM 705 C CA . PRO A 1 85 ? 15.544 -5.324 -12.400 1.00 43.44 85 PRO A CA 1
ATOM 706 C C . PRO A 1 85 ? 15.763 -3.848 -12.736 1.00 43.44 85 PRO A C 1
ATOM 708 O O . PRO A 1 85 ? 15.889 -3.485 -13.909 1.00 43.44 85 PRO A O 1
ATOM 711 N N . VAL A 1 86 ? 15.783 -3.009 -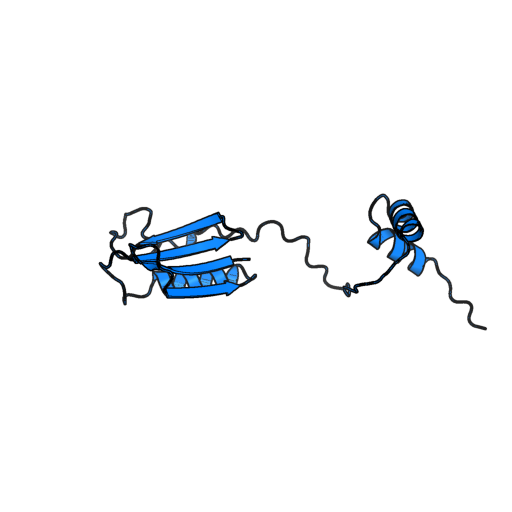11.695 1.00 49.25 86 VAL A N 1
ATOM 712 C CA . VAL A 1 86 ? 16.178 -1.602 -11.797 1.00 49.25 86 VAL A CA 1
ATOM 713 C C . VAL A 1 86 ? 17.595 -1.596 -12.349 1.00 49.25 86 VAL A C 1
ATOM 715 O O . VAL A 1 86 ? 18.530 -2.040 -11.689 1.00 49.25 86 VAL A O 1
ATOM 718 N N . THR A 1 87 ? 17.742 -1.176 -13.600 1.00 51.59 87 THR A N 1
ATOM 719 C CA . THR A 1 87 ? 19.023 -1.226 -14.298 1.00 51.59 87 THR A CA 1
ATOM 720 C C . THR A 1 87 ? 19.823 0.011 -13.898 1.00 51.59 87 THR A C 1
ATOM 722 O O . THR A 1 87 ? 19.723 1.066 -14.518 1.00 51.59 87 THR A O 1
ATOM 725 N N . ILE A 1 88 ? 20.566 -0.096 -12.796 1.00 50.94 88 ILE A N 1
ATOM 726 C CA . ILE A 1 88 ? 21.553 0.909 -12.388 1.00 50.94 88 ILE A CA 1
ATOM 727 C C . ILE A 1 88 ? 22.622 0.965 -13.493 1.00 50.94 88 ILE A C 1
ATOM 729 O O . ILE A 1 88 ? 23.155 -0.072 -13.876 1.00 50.94 88 ILE A O 1
ATOM 733 N N . GLY A 1 89 ? 22.890 2.153 -14.042 1.00 63.41 89 GLY A N 1
ATOM 734 C CA . GLY A 1 89 ? 23.874 2.358 -15.118 1.00 63.41 89 GLY A CA 1
ATOM 735 C C . GLY A 1 89 ? 23.305 2.482 -16.538 1.00 63.41 89 GLY A C 1
ATOM 736 O O . GLY A 1 89 ? 24.073 2.690 -17.471 1.00 63.41 89 GLY A O 1
ATOM 737 N N . PHE A 1 90 ? 21.982 2.412 -16.726 1.00 64.62 90 PHE A N 1
ATOM 738 C CA . PHE A 1 90 ? 21.353 2.600 -18.040 1.00 64.62 90 PHE A CA 1
ATOM 739 C C . PHE A 1 90 ? 20.419 3.810 -18.049 1.00 64.62 90 PHE A C 1
ATOM 741 O O . PHE A 1 90 ? 19.610 4.003 -17.142 1.00 64.62 90 PHE A O 1
ATOM 748 N N . VAL A 1 91 ? 20.490 4.614 -19.112 1.00 73.81 91 VAL A N 1
ATOM 749 C CA . VAL A 1 91 ? 19.570 5.736 -19.336 1.00 73.81 91 VAL A CA 1
ATOM 750 C C . VAL A 1 91 ? 18.425 5.267 -20.227 1.00 73.81 91 VAL A C 1
ATOM 752 O O . VAL A 1 91 ? 18.638 4.873 -21.372 1.00 73.81 91 VAL A O 1
ATOM 755 N N . ARG A 1 92 ? 17.187 5.341 -19.727 1.00 74.81 92 ARG A N 1
ATOM 756 C CA . ARG A 1 92 ? 16.005 5.052 -20.545 1.00 74.81 92 ARG A CA 1
ATOM 757 C C . ARG A 1 92 ? 15.725 6.228 -21.481 1.00 74.81 92 ARG A C 1
ATOM 759 O O . ARG A 1 92 ? 15.509 7.349 -21.024 1.00 74.81 92 ARG A O 1
ATOM 766 N N . LYS A 1 93 ? 15.680 5.959 -22.785 1.00 79.44 93 LYS A N 1
ATOM 767 C CA . LYS A 1 93 ? 15.259 6.909 -23.822 1.00 79.44 93 LYS A CA 1
ATOM 768 C C . LYS A 1 93 ? 14.124 6.301 -24.637 1.00 79.44 93 LYS A C 1
ATOM 770 O O . LYS A 1 93 ? 14.158 5.114 -24.949 1.00 79.44 93 LYS A O 1
ATOM 775 N N . ASN A 1 94 ? 13.130 7.120 -24.964 1.00 84.06 94 ASN A N 1
ATOM 776 C CA . ASN A 1 94 ? 12.137 6.773 -25.972 1.00 84.06 94 ASN A CA 1
ATOM 777 C C . ASN A 1 94 ? 12.679 7.241 -27.322 1.00 84.06 94 ASN A C 1
ATOM 779 O O . ASN A 1 94 ? 13.062 8.403 -27.452 1.00 84.06 94 ASN A O 1
ATOM 783 N N . ILE A 1 95 ? 12.724 6.338 -28.294 1.00 83.94 95 ILE A N 1
ATOM 784 C CA . ILE A 1 95 ? 13.149 6.625 -29.663 1.00 83.94 95 ILE A CA 1
ATOM 785 C C . ILE A 1 95 ? 12.078 6.119 -30.624 1.00 83.94 95 ILE A C 1
ATOM 787 O O . ILE A 1 95 ? 11.399 5.137 -30.326 1.00 83.94 95 ILE A O 1
ATOM 791 N N . SER A 1 96 ? 11.954 6.780 -31.770 1.00 90.50 96 SER A N 1
ATOM 792 C CA . SER A 1 96 ? 11.241 6.224 -32.919 1.00 90.50 96 SER A CA 1
ATOM 793 C C . SER A 1 96 ? 12.267 5.538 -33.810 1.00 90.50 96 SER A C 1
ATOM 795 O O . SER A 1 96 ? 13.308 6.119 -34.107 1.00 90.50 96 SER A O 1
ATOM 797 N N . ILE A 1 97 ? 11.999 4.297 -34.196 1.00 91.94 97 ILE A N 1
ATOM 798 C CA . ILE A 1 97 ? 12.893 3.476 -35.012 1.00 91.94 97 ILE A CA 1
ATOM 799 C C . ILE A 1 97 ? 12.054 2.719 -36.036 1.00 91.94 97 ILE A C 1
ATOM 801 O O . ILE A 1 97 ? 10.930 2.317 -35.733 1.00 91.94 97 ILE A O 1
ATOM 805 N N . ALA A 1 98 ? 12.584 2.563 -37.248 1.00 94.88 98 ALA A N 1
ATOM 806 C CA . ALA A 1 98 ? 11.910 1.817 -38.301 1.00 94.88 98 ALA A CA 1
ATOM 807 C C . ALA A 1 98 ? 11.721 0.340 -37.881 1.00 94.88 98 ALA A C 1
ATOM 809 O O . ALA A 1 98 ? 12.629 -0.211 -37.240 1.00 94.88 98 ALA A O 1
ATOM 810 N N . PRO A 1 99 ? 10.585 -0.307 -38.209 1.00 94.19 99 PRO A N 1
ATOM 811 C CA . PRO A 1 99 ? 10.311 -1.692 -37.813 1.00 94.19 99 PRO A CA 1
ATOM 812 C C . PRO A 1 99 ? 11.424 -2.668 -38.210 1.00 94.19 99 PRO A C 1
ATOM 814 O O . PRO A 1 99 ? 11.836 -3.506 -37.412 1.00 94.19 99 PRO A O 1
ATOM 817 N N . GLU A 1 100 ? 11.996 -2.491 -39.397 1.00 94.81 100 GLU A N 1
ATOM 818 C CA . GLU A 1 100 ? 13.032 -3.364 -39.951 1.00 94.81 100 GLU A CA 1
ATOM 819 C C . GLU A 1 100 ? 14.339 -3.263 -39.146 1.00 94.81 100 GLU A C 1
ATOM 821 O O . GLU A 1 100 ? 15.050 -4.248 -38.931 1.00 94.81 100 GLU A O 1
ATOM 826 N N . LEU A 1 101 ? 14.658 -2.065 -38.642 1.00 93.69 101 LEU A N 1
ATOM 827 C CA . LEU A 1 101 ? 15.816 -1.848 -37.771 1.00 93.69 101 LEU A CA 1
ATOM 828 C C . LEU A 1 101 ? 15.587 -2.415 -36.367 1.00 93.69 101 LEU A C 1
ATOM 830 O O . LEU A 1 101 ? 16.540 -2.869 -35.730 1.00 93.69 101 LEU A O 1
ATOM 834 N N . TRP A 1 102 ? 14.340 -2.416 -35.890 1.00 93.81 102 TRP A N 1
ATOM 835 C CA . TRP A 1 102 ? 13.980 -3.046 -34.623 1.00 93.81 102 TRP A CA 1
ATOM 836 C C . TRP A 1 102 ? 14.145 -4.567 -34.683 1.00 93.81 102 TRP A C 1
ATOM 838 O O . TRP A 1 102 ? 14.779 -5.147 -33.801 1.00 93.81 102 TRP A O 1
ATOM 848 N N . GLU A 1 103 ? 13.664 -5.202 -35.752 1.00 93.31 103 GLU A N 1
ATOM 849 C CA . GLU A 1 103 ? 13.852 -6.637 -35.989 1.00 93.31 103 GLU A CA 1
ATOM 850 C C . GLU A 1 103 ? 15.336 -6.997 -36.094 1.00 93.31 103 GLU A C 1
ATOM 852 O O . GLU A 1 103 ? 15.807 -7.932 -35.442 1.00 93.31 103 GLU A O 1
ATOM 857 N N . LYS A 1 104 ? 16.112 -6.201 -36.838 1.00 94.38 104 LYS A N 1
ATOM 858 C CA . LYS A 1 104 ? 17.562 -6.392 -36.946 1.00 94.38 104 LYS A CA 1
ATOM 859 C C . LYS A 1 104 ? 18.258 -6.274 -35.588 1.00 94.38 104 LYS A C 1
ATOM 861 O O . LYS A 1 104 ? 19.137 -7.074 -35.273 1.00 94.38 104 LYS A O 1
ATOM 866 N N . ALA A 1 105 ? 17.847 -5.326 -34.746 1.00 93.06 105 ALA A N 1
ATOM 867 C CA . ALA A 1 105 ? 18.356 -5.222 -33.382 1.00 93.06 105 ALA A CA 1
ATOM 868 C C . ALA A 1 105 ? 17.991 -6.452 -32.532 1.00 93.06 105 ALA A C 1
ATOM 870 O O . ALA A 1 105 ? 18.821 -6.930 -31.760 1.00 93.06 105 ALA A O 1
ATOM 871 N N . GLN A 1 106 ? 16.784 -7.007 -32.678 1.00 92.62 106 GLN A N 1
ATOM 872 C CA . GLN A 1 106 ? 16.416 -8.255 -32.002 1.00 92.62 106 GLN A CA 1
ATOM 873 C C . GLN A 1 106 ? 17.277 -9.427 -32.474 1.00 92.62 106 GLN A C 1
ATOM 875 O O . GLN A 1 106 ? 17.727 -10.200 -31.634 1.00 92.62 106 GLN A O 1
ATOM 880 N N . GLN A 1 107 ? 17.560 -9.537 -33.774 1.00 91.75 107 GLN A N 1
ATOM 881 C CA . GLN A 1 107 ? 18.438 -10.580 -34.316 1.00 91.75 107 GLN A CA 1
ATOM 882 C C . GLN A 1 107 ? 19.853 -10.487 -33.732 1.00 91.75 107 GLN A C 1
ATOM 884 O O . GLN A 1 107 ? 20.367 -11.478 -33.218 1.00 91.75 107 GLN A O 1
ATOM 889 N N . ILE A 1 108 ? 20.454 -9.290 -33.728 1.00 91.44 108 ILE A N 1
ATOM 890 C CA . ILE A 1 108 ? 21.790 -9.059 -33.148 1.00 91.44 108 ILE A CA 1
ATOM 891 C C . ILE A 1 108 ? 21.801 -9.399 -31.648 1.00 91.44 108 ILE A C 1
ATOM 893 O O . ILE A 1 108 ? 22.764 -9.966 -31.139 1.00 91.44 108 ILE A O 1
ATOM 897 N N . GLY A 1 109 ? 20.728 -9.061 -30.931 1.00 88.44 109 GLY A N 1
ATOM 898 C CA . GLY A 1 109 ? 20.604 -9.264 -29.489 1.00 88.44 109 GLY A CA 1
ATOM 899 C C . GLY A 1 109 ? 19.960 -10.583 -29.057 1.00 88.44 109 GLY A C 1
ATOM 900 O O . GLY A 1 109 ? 19.470 -10.646 -27.929 1.00 88.44 109 GLY A O 1
ATOM 901 N N . ASN A 1 110 ? 19.895 -11.598 -29.927 1.00 89.94 110 ASN A N 1
ATOM 902 C CA . ASN A 1 110 ? 19.273 -12.903 -29.650 1.00 89.94 110 ASN A CA 1
ATOM 903 C C . ASN A 1 110 ? 17.856 -12.794 -29.032 1.00 89.94 110 ASN A C 1
ATOM 905 O O . ASN A 1 110 ? 17.561 -13.344 -27.971 1.00 89.94 110 ASN A O 1
ATOM 909 N N . GLY A 1 111 ? 16.992 -11.995 -29.662 1.00 80.88 111 GLY A N 1
ATOM 910 C CA . GLY A 1 111 ? 15.624 -11.692 -29.224 1.00 80.88 111 GLY A CA 1
ATOM 911 C C . GLY A 1 111 ? 15.483 -10.433 -28.358 1.00 80.88 111 GLY A C 1
ATOM 912 O O . GLY A 1 111 ? 14.366 -9.958 -28.148 1.00 80.88 111 GLY A O 1
ATOM 913 N N . ASN A 1 112 ? 16.585 -9.834 -27.888 1.00 86.88 112 ASN A N 1
ATOM 914 C CA . ASN A 1 112 ? 16.575 -8.601 -27.095 1.00 86.88 112 ASN A CA 1
ATOM 915 C C . ASN A 1 112 ? 17.088 -7.395 -27.901 1.00 86.88 112 ASN A C 1
ATOM 917 O O . ASN A 1 112 ? 18.293 -7.175 -28.013 1.00 86.88 112 ASN A O 1
ATOM 921 N N . ALA A 1 113 ? 16.167 -6.556 -28.386 1.00 88.94 113 ALA A N 1
ATOM 922 C CA . ALA A 1 113 ? 16.491 -5.372 -29.188 1.00 88.94 113 ALA A CA 1
ATOM 923 C C . ALA A 1 113 ? 17.488 -4.418 -28.506 1.00 88.94 113 ALA A C 1
ATOM 925 O O . ALA A 1 113 ? 18.401 -3.910 -29.150 1.00 88.94 113 ALA A O 1
ATOM 926 N N . SER A 1 114 ? 17.360 -4.188 -27.194 1.00 86.25 114 SER A N 1
ATOM 927 C CA . SER A 1 114 ? 18.268 -3.288 -26.472 1.00 86.25 114 SER A CA 1
ATOM 928 C C . SER A 1 114 ? 19.698 -3.826 -26.432 1.00 86.25 114 SER A C 1
ATOM 930 O O . SER A 1 114 ? 20.637 -3.056 -26.605 1.00 86.25 114 SER A O 1
ATOM 932 N N . ALA A 1 115 ? 19.865 -5.142 -26.259 1.00 85.19 115 ALA A N 1
AT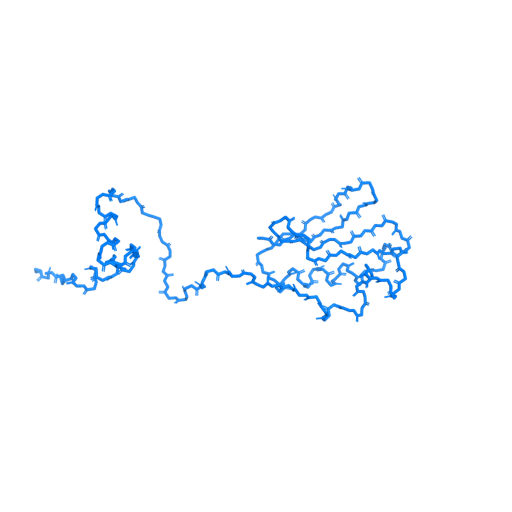OM 933 C CA . ALA A 1 115 ? 21.180 -5.776 -26.300 1.00 85.19 115 ALA A CA 1
ATOM 934 C C . ALA A 1 115 ? 21.811 -5.664 -27.696 1.00 85.19 115 ALA A C 1
ATOM 936 O O . ALA A 1 115 ? 22.995 -5.355 -27.809 1.00 85.19 115 ALA A O 1
ATOM 937 N N . GLY A 1 116 ? 21.011 -5.839 -28.754 1.00 89.88 116 GLY A N 1
ATOM 938 C CA . GLY A 1 116 ? 21.488 -5.688 -30.126 1.00 89.88 116 GLY A CA 1
ATOM 939 C C . GLY A 1 116 ? 21.902 -4.261 -30.475 1.00 89.88 116 GLY A C 1
ATOM 940 O O . GLY A 1 116 ? 22.941 -4.070 -31.102 1.00 89.88 116 GLY A O 1
ATOM 941 N N . ILE A 1 117 ? 21.153 -3.254 -30.008 1.00 90.25 117 ILE A N 1
ATOM 942 C CA . ILE A 1 117 ? 21.533 -1.839 -30.158 1.00 90.25 117 ILE A CA 1
ATOM 943 C C . ILE A 1 117 ? 22.866 -1.563 -29.450 1.00 90.25 117 ILE A C 1
ATOM 945 O O . ILE A 1 117 ? 23.760 -0.964 -30.044 1.00 90.25 117 ILE A O 1
ATOM 949 N N . SER A 1 118 ? 23.036 -2.023 -28.205 1.00 87.75 118 SER A N 1
ATOM 950 C CA . SER A 1 118 ? 24.293 -1.846 -27.468 1.00 87.75 118 SER A CA 1
ATOM 951 C C . SER A 1 118 ? 25.478 -2.528 -28.155 1.00 87.75 118 SER A C 1
ATOM 953 O O . SER A 1 118 ? 26.538 -1.920 -28.267 1.00 87.75 118 SER A O 1
ATOM 955 N N . ALA A 1 119 ? 25.301 -3.756 -28.651 1.00 85.69 119 ALA A N 1
ATOM 956 C CA . ALA A 1 119 ? 26.344 -4.487 -29.367 1.00 85.69 119 ALA A CA 1
ATOM 957 C C . ALA A 1 119 ? 26.733 -3.795 -30.683 1.00 85.69 119 ALA A C 1
ATOM 959 O O . ALA A 1 119 ? 27.919 -3.644 -30.974 1.00 85.69 119 ALA A O 1
ATOM 960 N N . ALA A 1 120 ? 25.745 -3.318 -31.447 1.00 90.19 120 ALA A N 1
ATOM 961 C CA . ALA A 1 120 ? 25.981 -2.583 -32.685 1.00 90.19 120 ALA A CA 1
ATOM 962 C C . ALA A 1 120 ? 26.755 -1.278 -32.439 1.00 90.19 120 ALA A C 1
ATOM 964 O O . ALA A 1 120 ? 27.703 -0.984 -33.162 1.00 90.19 120 ALA A O 1
ATOM 965 N N . LEU A 1 121 ? 26.394 -0.524 -31.394 1.00 89.06 121 LEU A N 1
ATOM 966 C CA . LEU A 1 121 ? 27.090 0.712 -31.021 1.00 89.06 121 LEU A CA 1
ATOM 967 C C . LEU A 1 121 ? 28.501 0.454 -30.479 1.00 89.06 121 LEU A C 1
ATOM 969 O O . LEU A 1 121 ? 29.407 1.220 -30.782 1.00 89.06 121 LEU A O 1
ATOM 973 N N . ALA A 1 122 ? 28.715 -0.628 -29.726 1.00 85.75 122 ALA A N 1
ATOM 974 C CA . ALA A 1 122 ? 30.047 -1.008 -29.253 1.00 85.75 122 ALA A CA 1
ATOM 975 C C . ALA A 1 122 ? 30.982 -1.429 -30.403 1.00 85.75 122 ALA A C 1
ATOM 977 O O . ALA A 1 122 ? 32.186 -1.190 -30.344 1.00 85.75 122 ALA A O 1
ATOM 978 N N . ALA A 1 123 ? 30.432 -2.044 -31.454 1.00 86.25 123 ALA A N 1
ATOM 979 C CA . ALA A 1 123 ? 31.175 -2.419 -32.655 1.00 86.25 123 ALA A CA 1
ATOM 980 C C . ALA A 1 123 ? 31.415 -1.238 -33.616 1.00 86.25 123 ALA A C 1
ATOM 982 O O . ALA A 1 123 ? 32.285 -1.319 -34.487 1.00 86.25 123 ALA A O 1
ATOM 983 N N . TRP A 1 124 ? 30.660 -0.144 -33.472 1.00 86.06 124 TRP A N 1
ATOM 984 C CA . TRP A 1 124 ? 30.793 1.039 -34.314 1.00 86.06 124 TRP A CA 1
ATOM 985 C C . TRP A 1 124 ? 32.074 1.808 -33.973 1.00 86.06 124 TRP A C 1
ATOM 987 O O . TRP A 1 124 ? 32.145 2.546 -32.991 1.00 86.06 124 TRP A O 1
ATOM 997 N N . LYS A 1 125 ? 33.103 1.670 -34.812 1.00 79.81 125 LYS A N 1
ATOM 998 C CA . LYS A 1 125 ? 34.296 2.519 -34.739 1.00 79.81 125 LYS A CA 1
ATOM 999 C C . LYS A 1 125 ? 34.012 3.837 -35.449 1.00 79.81 125 LYS A C 1
ATOM 1001 O O . LYS A 1 125 ? 33.778 3.853 -36.655 1.00 79.81 125 LYS A O 1
ATOM 1006 N N . VAL A 1 126 ? 34.043 4.941 -34.707 1.00 74.81 126 VAL A N 1
ATOM 1007 C CA . VAL A 1 126 ? 34.006 6.284 -35.295 1.00 74.81 126 VAL A CA 1
ATOM 1008 C C . VAL A 1 126 ? 35.257 6.447 -36.160 1.00 74.81 126 VAL A C 1
ATOM 1010 O O . VAL A 1 126 ? 36.371 6.306 -35.659 1.00 74.81 126 VAL A O 1
ATOM 1013 N N . LYS A 1 127 ? 35.084 6.717 -37.459 1.00 64.88 127 LYS A N 1
ATOM 1014 C CA . LYS A 1 127 ? 36.161 7.301 -38.260 1.00 64.88 127 LYS A CA 1
ATOM 1015 C C . LYS A 1 127 ? 36.309 8.746 -37.797 1.00 64.88 127 LYS A C 1
ATOM 1017 O O . LYS A 1 127 ? 35.408 9.550 -38.008 1.00 64.88 127 LYS A O 1
ATOM 1022 N N . THR A 1 128 ? 37.385 9.033 -37.083 1.00 58.41 128 THR A N 1
ATOM 1023 C CA . THR A 1 128 ? 37.882 10.399 -36.937 1.00 58.41 128 THR A CA 1
ATOM 1024 C C . THR A 1 128 ? 38.571 10.753 -38.246 1.00 58.41 128 THR A C 1
ATOM 1026 O O . THR A 1 128 ? 39.631 10.190 -38.529 1.00 58.41 128 THR A O 1
ATOM 1029 N N . ASP A 1 129 ? 37.912 11.591 -39.044 1.00 57.84 129 ASP A N 1
ATOM 1030 C CA . ASP A 1 129 ? 38.546 12.352 -40.124 1.00 57.84 129 ASP A CA 1
ATOM 1031 C C . ASP A 1 129 ? 39.428 13.466 -39.535 1.00 57.84 129 ASP A C 1
ATOM 1033 O O . ASP A 1 129 ? 39.051 14.015 -38.468 1.00 57.84 129 ASP A O 1
#

Foldseek 3Di:
DKKKFKAAPVRDTDDIDDDLDLVVLLVVNVVVLPDLPQALHQMWMFIDDPNHTQAIAGRNDDCPDPRNCVVPSVVRPSDNPDDPDPDPPDDDDDDDDDPVLQVQLCVCQVNDNVNSVVVVVVPDDDPDD

Mean predicted aligned error: 13.37 Å